Protein AF-A0A6M0BFV4-F1 (afdb_monomer_lite)

Foldseek 3Di:
DDDDDPPVPDDPVNCCVPVVDDDDPDPPVPVVVVDDHPDDDPVRVVVVVVVVVVVVVD

Sequence (58 aa):
MVQTIPAKEITLRQLRHRFNLERTDDEQFFREWQDDLPELTDFEKQLLGQVKEEYLYL

Radius of gyration: 17.39 Å; chains: 1; bounding box: 33×24×36 Å

Secondary structure (DSSP, 8-state):
------TTT--HHHHHHHH-------TTTTHHHHS-PPPPPHHHHHHHHHHHHHHH--

Structure (mmCIF, N/CA/C/O backbone):
data_AF-A0A6M0BFV4-F1
#
_entry.id   AF-A0A6M0BFV4-F1
#
loop_
_atom_site.group_PDB
_atom_site.id
_atom_site.type_symbol
_atom_site.label_atom_id
_atom_site.label_alt_id
_atom_site.label_comp_id
_atom_site.label_asym_id
_atom_site.label_entity_id
_atom_site.label_seq_id
_atom_site.pdbx_PDB_ins_code
_atom_site.Cartn_x
_atom_site.Cartn_y
_atom_site.Cartn_z
_atom_site.occupancy
_atom_site.B_iso_or_equiv
_atom_site.auth_seq_id
_atom_site.auth_comp_id
_atom_site.auth_asym_id
_atom_site.auth_atom_id
_atom_site.pdbx_PDB_model_num
ATOM 1 N N . MET A 1 1 ? 17.952 -19.008 1.871 1.00 56.66 1 MET A N 1
ATOM 2 C CA . MET A 1 1 ? 18.622 -17.697 2.012 1.00 56.66 1 MET A CA 1
ATOM 3 C C . MET A 1 1 ? 17.811 -16.685 1.219 1.00 56.66 1 MET A C 1
ATOM 5 O O . MET A 1 1 ? 17.647 -16.888 0.023 1.00 56.66 1 MET A O 1
ATOM 9 N N . VAL A 1 2 ? 17.223 -15.679 1.870 1.00 67.06 2 VAL A N 1
ATOM 10 C CA . VAL A 1 2 ? 16.474 -14.617 1.175 1.00 67.06 2 VAL A CA 1
ATOM 11 C C . VAL A 1 2 ? 17.492 -13.624 0.627 1.00 67.06 2 VAL A C 1
ATOM 13 O O . VAL A 1 2 ? 18.297 -13.094 1.385 1.00 67.06 2 VAL A O 1
ATOM 16 N N . GLN A 1 3 ? 17.496 -13.411 -0.687 1.00 69.81 3 GLN A N 1
ATOM 17 C CA . GLN A 1 3 ? 18.349 -12.401 -1.306 1.00 69.81 3 GLN A CA 1
ATOM 18 C C . GLN A 1 3 ? 17.607 -11.068 -1.298 1.00 69.81 3 GLN A C 1
ATOM 20 O O . GLN A 1 3 ? 16.610 -10.906 -2.000 1.00 69.81 3 GLN A O 1
ATOM 25 N N . THR A 1 4 ? 18.075 -10.130 -0.481 1.00 77.06 4 THR A N 1
ATOM 26 C CA . THR A 1 4 ? 17.554 -8.765 -0.443 1.00 77.06 4 THR A CA 1
ATOM 27 C C . THR A 1 4 ? 18.186 -7.957 -1.572 1.00 77.06 4 THR A C 1
ATOM 29 O O . THR A 1 4 ? 19.396 -7.995 -1.784 1.00 77.06 4 THR A O 1
ATOM 32 N N . ILE A 1 5 ? 17.358 -7.247 -2.339 1.00 76.69 5 ILE A N 1
ATOM 33 C CA . ILE A 1 5 ? 17.827 -6.365 -3.410 1.00 76.69 5 ILE A CA 1
ATOM 34 C C . ILE A 1 5 ? 17.616 -4.926 -2.932 1.00 76.69 5 ILE A C 1
ATOM 36 O O . ILE A 1 5 ? 16.490 -4.587 -2.560 1.00 76.69 5 ILE A O 1
ATOM 40 N N . PRO A 1 6 ? 18.652 -4.069 -2.926 1.00 79.56 6 PRO A N 1
ATOM 41 C CA . PRO A 1 6 ? 18.494 -2.669 -2.560 1.00 79.56 6 PRO A CA 1
ATOM 42 C C . PRO A 1 6 ? 17.489 -1.979 -3.490 1.00 79.56 6 PRO A C 1
ATOM 44 O O . PRO A 1 6 ? 17.651 -2.009 -4.711 1.00 79.56 6 PRO A O 1
ATOM 47 N N . ALA A 1 7 ? 16.489 -1.297 -2.925 1.00 77.81 7 ALA A N 1
ATOM 48 C CA . ALA A 1 7 ? 15.460 -0.591 -3.700 1.00 77.81 7 ALA A CA 1
ATOM 49 C C . ALA A 1 7 ? 16.039 0.463 -4.670 1.00 77.81 7 ALA A C 1
ATOM 51 O O . ALA A 1 7 ? 15.441 0.755 -5.698 1.00 77.81 7 ALA A O 1
ATOM 52 N N . LYS A 1 8 ? 17.234 0.994 -4.371 1.00 81.25 8 LYS A N 1
ATOM 53 C CA . LYS A 1 8 ? 17.980 1.937 -5.223 1.00 81.25 8 LYS A CA 1
ATOM 54 C C . LYS A 1 8 ? 18.595 1.307 -6.483 1.00 81.25 8 LYS A C 1
ATOM 56 O O . LYS A 1 8 ? 18.883 2.018 -7.437 1.00 81.25 8 LYS A O 1
ATOM 61 N N . GLU A 1 9 ? 18.858 0.002 -6.460 1.00 82.69 9 GLU A N 1
ATOM 62 C CA . GLU A 1 9 ? 19.553 -0.732 -7.530 1.00 82.69 9 GLU A CA 1
ATOM 63 C C . GLU A 1 9 ? 18.591 -1.577 -8.366 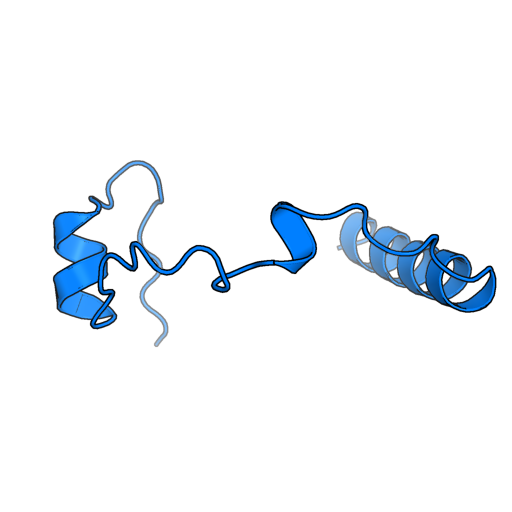1.00 82.69 9 GLU A C 1
ATOM 65 O O . GLU A 1 9 ? 18.905 -1.953 -9.498 1.00 82.69 9 GLU A O 1
ATOM 70 N N . ILE A 1 10 ? 17.410 -1.877 -7.820 1.00 84.12 10 ILE A N 1
ATOM 71 C CA . ILE A 1 10 ? 16.407 -2.667 -8.514 1.00 84.12 10 ILE A CA 1
ATOM 72 C C . ILE A 1 10 ? 15.649 -1.822 -9.536 1.00 84.12 10 ILE A C 1
ATOM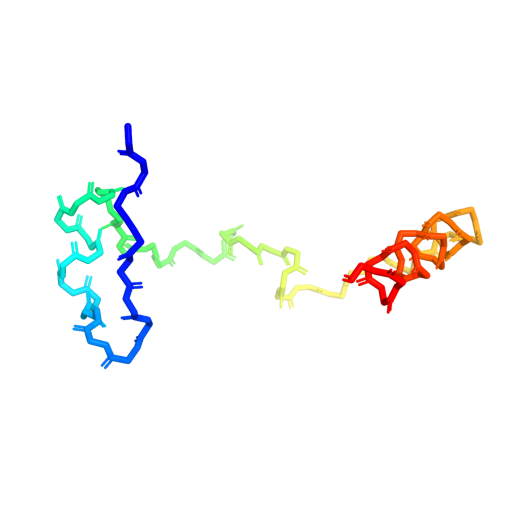 74 O O . ILE A 1 10 ? 15.185 -0.719 -9.261 1.00 84.12 10 ILE A O 1
ATOM 78 N N . THR A 1 11 ? 15.489 -2.363 -10.740 1.00 86.19 11 THR A N 1
ATOM 79 C CA . THR A 1 11 ? 14.680 -1.728 -11.788 1.00 86.19 11 THR A CA 1
ATOM 80 C C . THR A 1 11 ? 13.326 -2.414 -11.919 1.00 86.19 11 THR A C 1
ATOM 82 O O . THR A 1 11 ? 13.207 -3.623 -11.708 1.00 86.19 11 THR A O 1
ATOM 85 N N . LEU A 1 12 ? 12.307 -1.676 -12.373 1.00 81.19 12 LEU A N 1
ATOM 86 C CA . LEU A 1 12 ? 10.988 -2.245 -12.689 1.00 81.19 12 LEU A CA 1
ATOM 87 C C . LEU A 1 12 ? 11.090 -3.442 -13.647 1.00 81.19 12 LEU A C 1
ATOM 89 O O . LEU A 1 12 ? 10.383 -4.429 -13.484 1.00 81.19 12 LEU A O 1
ATOM 93 N N . ARG A 1 13 ? 12.021 -3.414 -14.610 1.00 84.25 13 ARG A N 1
ATOM 94 C CA . ARG A 1 13 ? 12.263 -4.539 -15.529 1.00 84.25 13 ARG A CA 1
ATOM 95 C C . ARG A 1 13 ? 12.742 -5.801 -14.802 1.00 84.25 13 ARG A C 1
ATOM 97 O O . ARG A 1 13 ? 12.284 -6.893 -15.127 1.00 84.25 13 ARG A O 1
ATOM 104 N N . GLN A 1 14 ? 13.644 -5.662 -13.830 1.00 84.25 14 GLN A N 1
ATOM 105 C CA . GLN A 1 14 ? 14.108 -6.789 -13.015 1.00 84.25 14 GLN A CA 1
ATOM 106 C C . GLN A 1 14 ? 12.995 -7.329 -12.118 1.00 84.25 14 GLN A C 1
ATOM 108 O O . GLN A 1 14 ? 12.866 -8.544 -11.990 1.00 84.25 14 GLN A O 1
ATOM 113 N N . LEU A 1 15 ? 12.173 -6.445 -11.547 1.00 83.62 15 LEU A N 1
ATOM 114 C CA . LEU A 1 15 ? 11.012 -6.830 -10.747 1.00 83.62 15 LEU A CA 1
ATOM 115 C C . LEU A 1 15 ? 10.001 -7.634 -11.570 1.00 83.62 15 LEU A C 1
ATOM 117 O O . LEU A 1 15 ? 9.616 -8.728 -11.166 1.00 83.62 15 LEU A O 1
ATOM 121 N N . ARG A 1 16 ? 9.656 -7.149 -12.769 1.00 85.94 16 ARG A N 1
ATOM 122 C CA . ARG A 1 16 ? 8.780 -7.864 -13.708 1.00 85.94 16 ARG A CA 1
ATOM 123 C C . ARG A 1 16 ? 9.309 -9.250 -14.057 1.00 85.94 16 ARG A C 1
ATOM 125 O O . ARG A 1 16 ? 8.544 -10.201 -14.049 1.00 85.94 16 ARG A O 1
ATOM 132 N N . HIS A 1 17 ? 10.608 -9.383 -14.320 1.00 85.31 17 HIS A N 1
ATOM 133 C CA . HIS A 1 17 ? 11.183 -10.674 -14.701 1.00 85.31 17 HIS A CA 1
ATOM 134 C C . HIS A 1 17 ? 11.310 -11.657 -13.527 1.00 85.31 17 HIS A C 1
ATOM 136 O O . HIS A 1 17 ? 11.103 -12.850 -13.710 1.00 85.31 17 HIS A O 1
ATOM 142 N N . ARG A 1 18 ? 11.656 -11.175 -12.325 1.00 84.62 18 ARG A N 1
ATOM 143 C CA . ARG A 1 18 ? 11.874 -12.039 -11.151 1.00 84.62 18 ARG A CA 1
ATOM 144 C C . ARG A 1 18 ? 10.591 -12.423 -10.423 1.00 84.62 18 ARG A C 1
ATOM 146 O O . ARG A 1 18 ? 10.506 -13.537 -9.924 1.00 84.62 18 ARG A O 1
ATOM 153 N N . PHE A 1 19 ? 9.634 -11.503 -10.337 1.00 83.25 19 PHE A N 1
ATOM 154 C CA . PHE A 1 19 ? 8.388 -11.681 -9.584 1.00 83.25 19 PHE A CA 1
ATOM 155 C C . PHE A 1 19 ? 7.170 -11.826 -10.494 1.00 83.25 19 PHE A C 1
ATOM 157 O O . PHE A 1 19 ? 6.044 -11.791 -10.014 1.00 83.25 19 PHE A O 1
ATOM 164 N N . ASN A 1 20 ? 7.400 -11.963 -11.803 1.00 82.38 20 ASN A N 1
ATOM 165 C CA . ASN A 1 20 ? 6.353 -12.073 -12.811 1.00 82.38 20 ASN A CA 1
ATOM 166 C C . ASN A 1 20 ? 5.329 -10.926 -12.721 1.00 82.38 20 ASN A C 1
ATOM 168 O O . ASN A 1 20 ? 4.134 -11.137 -12.896 1.00 82.38 20 ASN A O 1
ATOM 172 N N . LEU A 1 21 ? 5.803 -9.712 -12.397 1.00 82.81 21 LEU A N 1
ATOM 173 C CA . LEU A 1 21 ? 4.926 -8.550 -12.292 1.00 82.81 21 LEU A CA 1
ATOM 174 C C . LEU A 1 21 ? 4.429 -8.156 -13.676 1.00 82.81 21 LEU A C 1
ATOM 176 O O . LEU A 1 21 ? 5.206 -7.952 -14.620 1.00 82.81 21 LEU A O 1
ATOM 180 N N . GLU A 1 22 ? 3.127 -7.960 -13.754 1.00 80.00 22 GLU A N 1
ATOM 181 C CA . GLU A 1 22 ? 2.453 -7.459 -14.933 1.00 80.00 22 GLU A CA 1
ATOM 182 C C . GLU A 1 22 ? 1.952 -6.049 -14.660 1.00 80.00 22 GLU A C 1
ATOM 184 O O . GLU A 1 22 ? 1.602 -5.688 -13.535 1.00 80.00 22 GLU A O 1
ATOM 189 N N . ARG A 1 23 ? 1.986 -5.217 -15.700 1.00 77.69 23 ARG A N 1
ATOM 190 C CA . ARG A 1 23 ? 1.322 -3.924 -15.637 1.00 77.69 23 ARG A CA 1
ATOM 191 C C . ARG A 1 23 ? -0.163 -4.208 -15.799 1.00 77.69 23 ARG A C 1
ATOM 193 O O . ARG A 1 23 ? -0.557 -4.740 -16.831 1.00 77.69 23 ARG A O 1
ATOM 200 N N . THR A 1 24 ? -0.936 -3.860 -14.786 1.00 82.06 24 THR A N 1
ATOM 201 C CA . THR A 1 24 ? -2.390 -3.861 -14.863 1.00 82.06 24 THR A CA 1
ATOM 202 C C . THR A 1 24 ? -2.855 -2.442 -15.158 1.00 82.06 24 THR A C 1
ATOM 204 O O . THR A 1 24 ? -2.382 -1.494 -14.532 1.00 82.06 24 THR A O 1
ATOM 207 N N . ASP A 1 25 ? -3.726 -2.305 -16.151 1.00 78.88 25 ASP A N 1
ATOM 208 C CA . ASP A 1 25 ? -4.473 -1.072 -16.414 1.00 78.88 25 ASP A CA 1
ATOM 209 C C . ASP A 1 25 ? -5.937 -1.234 -15.938 1.00 78.88 25 ASP A C 1
ATOM 211 O O . ASP A 1 25 ? -6.805 -0.448 -16.302 1.00 78.88 25 ASP A O 1
ATOM 215 N N . ASP A 1 26 ? -6.220 -2.278 -15.145 1.00 83.12 26 ASP A N 1
ATOM 216 C CA . ASP A 1 26 ? -7.525 -2.507 -14.528 1.00 83.12 26 ASP A CA 1
ATOM 217 C C . ASP A 1 26 ? -7.765 -1.475 -13.422 1.00 83.12 26 ASP A C 1
ATOM 219 O O . ASP A 1 26 ? -7.090 -1.467 -12.392 1.00 83.12 26 ASP A O 1
ATOM 223 N N . GLU A 1 27 ? -8.750 -0.609 -13.636 1.00 74.75 27 GLU A N 1
ATOM 224 C CA . GLU A 1 27 ? -9.164 0.417 -12.679 1.00 74.75 27 GLU A CA 1
ATOM 225 C C . GLU A 1 27 ? -9.759 -0.191 -11.399 1.00 74.75 27 GLU A C 1
ATOM 227 O O . GLU A 1 27 ? -9.787 0.465 -10.363 1.00 74.75 27 GLU A O 1
ATOM 232 N N . GLN A 1 28 ? -10.188 -1.458 -11.417 1.00 77.69 28 GLN A N 1
ATOM 233 C CA . GLN A 1 28 ? -10.634 -2.164 -10.212 1.00 77.69 28 GLN A CA 1
ATOM 234 C C . GLN A 1 28 ? -9.465 -2.688 -9.368 1.00 77.69 28 GLN A C 1
ATOM 236 O O . GLN A 1 28 ? -9.658 -3.078 -8.211 1.00 77.69 28 GLN A O 1
ATOM 241 N N . PHE A 1 29 ? -8.246 -2.687 -9.913 1.00 73.00 29 PHE A N 1
ATOM 242 C CA . PHE A 1 29 ? -7.052 -3.095 -9.187 1.00 73.00 29 PHE A CA 1
ATOM 243 C C . PHE A 1 29 ? -6.684 -2.022 -8.151 1.00 73.00 29 PHE A C 1
ATOM 245 O O . PHE A 1 29 ? -6.538 -0.846 -8.474 1.00 73.00 29 PHE A O 1
ATOM 252 N N . PHE A 1 30 ? -6.551 -2.422 -6.882 1.00 73.94 30 PHE A N 1
ATOM 253 C CA . PHE A 1 30 ? -6.382 -1.505 -5.743 1.00 73.94 30 PHE A CA 1
ATOM 254 C C . PHE A 1 30 ? -7.465 -0.424 -5.649 1.00 73.94 30 PHE A C 1
ATOM 256 O O . PHE A 1 30 ? -7.173 0.744 -5.399 1.00 73.94 30 PHE A O 1
ATOM 263 N N . ARG A 1 31 ? -8.734 -0.813 -5.799 1.00 75.31 31 ARG A N 1
ATOM 264 C CA . ARG A 1 31 ? -9.871 0.086 -5.559 1.00 75.31 31 ARG A CA 1
ATOM 265 C C . ARG A 1 31 ? -9.826 0.740 -4.171 1.00 75.31 31 ARG A C 1
ATOM 267 O O . ARG A 1 31 ? -10.157 1.906 -4.033 1.00 75.31 31 ARG A O 1
ATOM 274 N N . GLU A 1 32 ? -9.294 0.022 -3.184 1.00 73.19 32 GLU A N 1
ATOM 275 C CA . GLU A 1 32 ? -8.982 0.510 -1.832 1.00 73.19 32 GLU A CA 1
ATOM 276 C C . GLU A 1 32 ? -8.042 1.731 -1.796 1.00 73.19 32 GLU A C 1
ATOM 278 O O . GLU A 1 32 ? -7.955 2.398 -0.776 1.00 73.19 32 GLU A O 1
ATOM 283 N N . TRP A 1 33 ? -7.285 2.015 -2.860 1.00 75.00 33 TRP A N 1
ATOM 284 C CA . TRP A 1 33 ? -6.399 3.187 -2.950 1.00 75.00 33 TRP A CA 1
ATOM 285 C C . TRP A 1 33 ? -6.986 4.306 -3.817 1.00 75.00 33 TRP A C 1
ATOM 287 O O . TRP A 1 33 ? -6.435 5.406 -3.846 1.00 75.00 33 TRP A O 1
ATOM 297 N N . GLN A 1 34 ? -8.052 4.009 -4.562 1.00 72.31 34 GLN A N 1
ATOM 298 C CA . GLN A 1 34 ? -8.720 4.940 -5.471 1.00 72.31 34 GLN A CA 1
ATOM 299 C C . GLN A 1 34 ? -9.998 5.517 -4.857 1.00 72.31 34 GLN A C 1
ATOM 301 O O . GLN A 1 34 ? -10.307 6.684 -5.085 1.00 72.31 34 GLN A O 1
ATOM 306 N N . ASP A 1 35 ? -10.710 4.708 -4.076 1.00 81.00 35 ASP A N 1
ATOM 307 C CA . ASP A 1 35 ? -11.905 5.106 -3.346 1.00 81.00 35 ASP A CA 1
ATOM 308 C C . ASP A 1 35 ? -11.555 5.520 -1.911 1.00 81.00 35 ASP A C 1
ATOM 310 O O . ASP A 1 35 ? -10.530 5.121 -1.352 1.00 81.00 35 ASP A O 1
ATOM 314 N N . ASP A 1 36 ? -12.445 6.301 -1.295 1.00 78.44 36 ASP A N 1
ATOM 315 C CA . ASP A 1 36 ? -12.358 6.600 0.129 1.00 78.44 36 ASP A CA 1
ATOM 316 C C . ASP A 1 36 ? -12.436 5.298 0.934 1.00 78.44 36 ASP A C 1
ATOM 318 O O . ASP A 1 36 ? -13.454 4.596 0.953 1.00 78.44 36 ASP A O 1
ATOM 322 N N . LEU A 1 37 ? -11.332 4.977 1.608 1.00 81.44 37 LEU A N 1
ATOM 323 C CA . LEU A 1 37 ? -11.290 3.889 2.569 1.00 81.44 37 LEU A CA 1
ATOM 324 C C . LEU A 1 37 ? -12.287 4.177 3.696 1.00 81.44 37 LEU A C 1
ATOM 326 O O . LEU A 1 37 ? -12.374 5.319 4.160 1.00 81.44 37 LEU A O 1
ATOM 330 N N . PRO A 1 38 ? -13.022 3.158 4.173 1.00 80.88 38 PRO A N 1
ATOM 331 C CA . PRO A 1 38 ? -13.882 3.333 5.330 1.00 80.88 38 PRO A CA 1
ATOM 332 C C . PRO A 1 38 ? -13.056 3.824 6.523 1.00 80.88 38 PRO A C 1
ATOM 334 O O . PRO A 1 38 ? -11.893 3.447 6.694 1.00 80.88 38 PRO A O 1
ATOM 337 N N . GLU A 1 39 ? -13.663 4.662 7.365 1.00 83.94 39 GLU A N 1
ATOM 338 C CA . GLU A 1 39 ? -13.015 5.051 8.610 1.00 83.94 39 GLU A CA 1
ATOM 339 C C . GLU A 1 39 ? -12.727 3.808 9.449 1.00 83.94 39 GLU A C 1
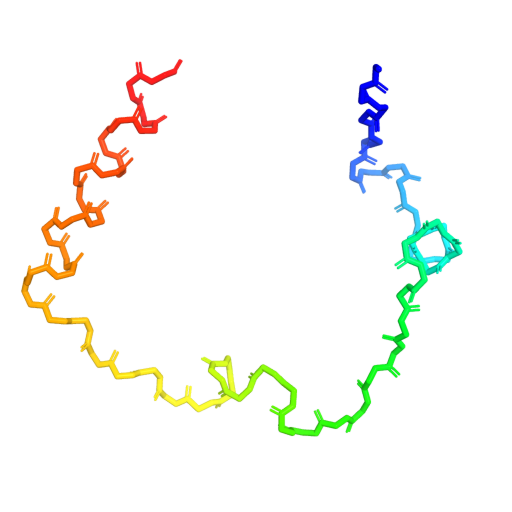ATOM 341 O O . GLU A 1 39 ? -13.604 2.975 9.685 1.00 83.94 39 GLU A O 1
ATOM 346 N N . LEU A 1 40 ? -11.487 3.717 9.925 1.00 84.94 40 LEU A N 1
ATOM 347 C CA . LEU A 1 40 ? -11.089 2.685 10.867 1.00 84.94 40 LEU A CA 1
ATOM 348 C C . LEU A 1 40 ? -11.977 2.768 12.108 1.00 84.94 40 LEU A C 1
ATOM 350 O O . LEU A 1 40 ? -12.140 3.841 12.708 1.00 84.94 40 LEU A O 1
ATOM 354 N N . THR A 1 41 ? -12.492 1.621 12.524 1.00 88.06 41 THR A N 1
ATOM 355 C CA . THR A 1 41 ? -13.203 1.488 13.794 1.00 88.06 41 THR A CA 1
ATOM 356 C C . THR A 1 41 ? -12.262 1.775 14.967 1.00 88.06 41 THR A C 1
ATOM 358 O O . THR A 1 41 ? -11.038 1.652 14.861 1.00 88.06 41 THR A O 1
ATOM 361 N N . ASP A 1 42 ? -12.818 2.138 16.125 1.00 88.25 42 ASP A N 1
ATOM 362 C CA . ASP A 1 42 ? -12.014 2.407 17.328 1.00 88.25 42 ASP A CA 1
ATOM 363 C C . ASP A 1 42 ? -11.154 1.199 17.732 1.00 88.25 42 ASP A C 1
ATOM 365 O O . ASP A 1 42 ? -10.016 1.353 18.178 1.00 88.25 42 ASP A O 1
ATOM 369 N N . PHE A 1 43 ? -11.666 -0.012 17.498 1.00 89.88 43 PHE A N 1
ATOM 370 C CA . PHE A 1 43 ? -10.935 -1.254 17.726 1.00 89.88 43 PHE A CA 1
ATOM 371 C C . PHE A 1 43 ? -9.723 -1.398 16.793 1.00 89.88 43 PHE A C 1
ATOM 373 O O . PHE A 1 43 ? -8.620 -1.699 17.251 1.00 89.88 43 PHE A O 1
ATOM 380 N N . GLU A 1 44 ? -9.895 -1.140 15.494 1.00 89.62 44 GLU A N 1
ATOM 381 C CA . GLU A 1 44 ? -8.799 -1.201 14.517 1.00 89.62 44 GLU A CA 1
ATOM 382 C C . GLU A 1 44 ? -7.728 -0.144 14.803 1.00 89.62 44 GLU A C 1
ATOM 384 O O . GLU A 1 44 ? -6.534 -0.436 14.717 1.00 89.62 44 GLU A O 1
ATOM 389 N N . LYS A 1 45 ? -8.130 1.062 15.224 1.00 89.38 45 LYS A N 1
ATOM 390 C CA . LYS A 1 45 ? -7.196 2.115 15.656 1.00 89.38 45 LYS A CA 1
ATOM 391 C C . LYS A 1 45 ? -6.365 1.677 16.863 1.00 89.38 45 LYS A C 1
ATOM 393 O O . LYS A 1 45 ? -5.158 1.918 16.884 1.00 89.38 45 LYS A O 1
ATOM 398 N N . GLN A 1 46 ? -6.982 1.016 17.845 1.00 89.06 46 GLN A N 1
ATOM 399 C CA . GLN A 1 46 ? -6.273 0.496 19.016 1.00 89.06 46 GLN A CA 1
ATOM 400 C C . GLN A 1 46 ? -5.270 -0.600 18.630 1.00 89.06 46 GLN A C 1
ATOM 402 O O . GLN A 1 46 ? -4.125 -0.566 19.085 1.00 89.06 46 GLN A O 1
ATOM 407 N N . LEU A 1 47 ? -5.669 -1.533 17.760 1.00 90.19 47 LEU A N 1
ATOM 408 C CA . LEU A 1 47 ? -4.789 -2.596 17.270 1.00 90.19 47 LEU A CA 1
ATOM 409 C C . LEU A 1 47 ? -3.592 -2.024 16.493 1.00 90.19 47 LEU A C 1
ATOM 411 O O . LEU A 1 47 ? -2.451 -2.413 16.734 1.00 90.19 47 LEU A O 1
ATOM 415 N N . LEU A 1 48 ? -3.831 -1.057 15.600 1.00 89.25 48 LEU A N 1
A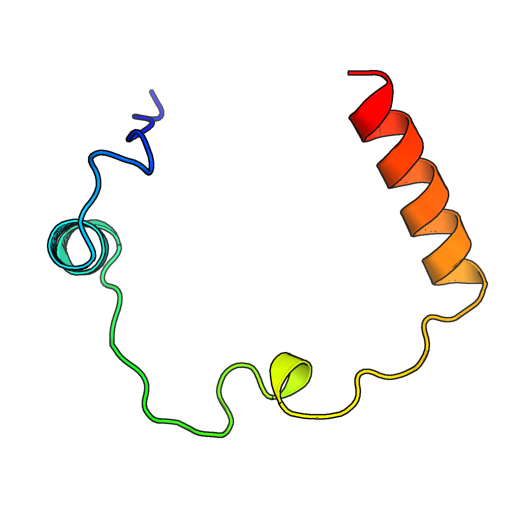TOM 416 C CA . LEU A 1 48 ? -2.763 -0.374 14.862 1.00 89.25 48 LEU A CA 1
ATOM 417 C C . LEU A 1 48 ? -1.829 0.412 15.788 1.00 89.25 48 LEU A C 1
ATOM 419 O O . LEU A 1 48 ? -0.627 0.464 15.532 1.00 89.25 48 LEU A O 1
ATOM 423 N N . GLY A 1 49 ? -2.357 0.991 16.870 1.00 88.50 49 GLY A N 1
ATOM 424 C CA . GLY A 1 49 ? -1.560 1.627 17.917 1.00 88.50 49 GLY A CA 1
ATOM 425 C C . GLY A 1 49 ? -0.563 0.655 18.550 1.00 88.50 49 GLY A C 1
ATOM 426 O O . GLY A 1 49 ? 0.626 0.955 18.593 1.00 88.50 49 GLY A O 1
ATOM 427 N N . GLN A 1 50 ? -1.027 -0.535 18.939 1.00 88.25 50 GLN A N 1
ATOM 428 C CA . GLN A 1 50 ? -0.174 -1.581 19.516 1.00 88.25 50 GLN A CA 1
ATOM 429 C C . GLN A 1 50 ? 0.900 -2.052 18.531 1.00 88.25 50 GLN A C 1
ATOM 431 O O . GLN A 1 50 ? 2.075 -2.112 18.876 1.00 88.25 50 GLN A O 1
ATOM 436 N N . VAL A 1 51 ? 0.522 -2.327 17.278 1.00 86.31 51 VAL A N 1
ATOM 437 C CA . VAL A 1 51 ? 1.480 -2.741 16.236 1.00 86.31 51 VAL A CA 1
ATOM 438 C C . VAL A 1 51 ? 2.521 -1.650 15.973 1.00 86.31 51 VAL A C 1
ATOM 440 O O . VAL A 1 51 ? 3.696 -1.951 15.765 1.00 86.31 51 VAL A O 1
ATOM 443 N N . LYS A 1 52 ? 2.112 -0.376 15.992 1.00 85.25 52 LYS A N 1
ATOM 444 C CA . LYS A 1 52 ? 3.021 0.762 15.822 1.00 85.25 52 LYS A CA 1
ATOM 445 C C . LYS A 1 52 ? 4.010 0.876 16.979 1.00 85.25 52 LYS A C 1
ATOM 447 O O . LYS A 1 52 ? 5.177 1.154 16.721 1.00 85.25 52 LYS A O 1
ATOM 452 N N . GLU A 1 53 ? 3.560 0.691 18.218 1.00 87.69 53 GLU A N 1
ATOM 453 C CA . GLU A 1 53 ? 4.454 0.659 19.378 1.00 87.69 53 GLU A CA 1
ATOM 454 C C . GLU A 1 53 ? 5.463 -0.485 19.235 1.00 87.69 53 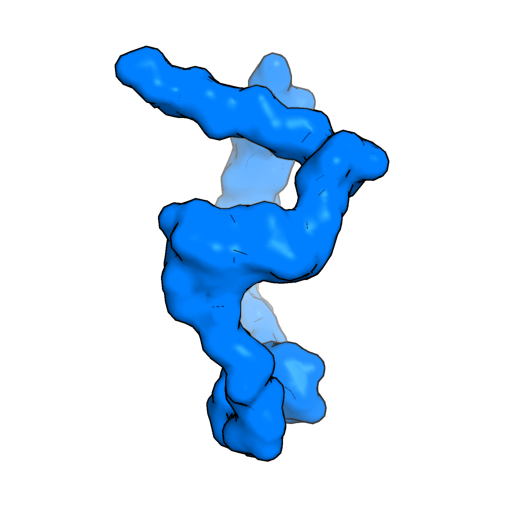GLU A C 1
ATOM 456 O O . GLU A 1 53 ? 6.662 -0.222 19.227 1.00 87.69 53 GLU A O 1
ATOM 461 N N . GLU A 1 54 ? 5.008 -1.712 18.982 1.00 82.12 54 GLU A N 1
ATOM 462 C CA . GLU A 1 54 ? 5.890 -2.876 18.798 1.00 82.12 54 GLU A CA 1
ATOM 463 C C . GLU A 1 54 ? 6.922 -2.675 17.675 1.00 82.12 54 GLU A C 1
ATOM 465 O O . GLU A 1 54 ? 8.087 -3.033 17.828 1.00 82.12 54 GLU A O 1
ATOM 470 N N . TYR A 1 55 ? 6.530 -2.055 16.557 1.00 79.50 55 TYR A N 1
ATOM 471 C CA . TYR A 1 55 ? 7.454 -1.737 15.465 1.00 79.50 55 TYR A CA 1
ATOM 472 C C . TYR A 1 55 ? 8.506 -0.684 15.852 1.00 79.50 55 TYR A C 1
ATOM 474 O O . TYR A 1 55 ? 9.635 -0.756 15.379 1.00 79.50 55 TYR A O 1
ATOM 482 N N . LEU A 1 56 ? 8.145 0.310 16.672 1.00 79.38 56 LEU A N 1
ATOM 483 C CA . LEU A 1 56 ? 9.054 1.385 17.100 1.00 79.38 56 LEU A CA 1
ATOM 484 C C . LEU A 1 56 ? 9.974 0.978 18.257 1.00 79.38 56 LEU A C 1
ATOM 486 O O . LEU A 1 56 ? 10.993 1.633 18.475 1.00 79.38 56 LEU A O 1
ATOM 490 N N . TYR A 1 57 ? 9.602 -0.058 19.009 1.00 75.94 57 TYR A N 1
ATOM 491 C CA . TYR A 1 57 ? 10.412 -0.628 20.086 1.00 75.94 57 TYR A CA 1
ATOM 492 C C . TYR A 1 57 ? 11.385 -1.732 19.610 1.00 75.94 57 TYR A C 1
ATOM 494 O O . TYR A 1 57 ? 12.183 -2.206 20.423 1.00 75.94 57 TYR A O 1
ATOM 502 N N . LEU A 1 58 ? 11.354 -2.106 18.321 1.00 56.50 58 LEU A N 1
ATOM 503 C CA . LEU A 1 58 ? 12.330 -2.976 17.636 1.00 56.50 58 LEU A CA 1
ATOM 504 C C . LEU A 1 58 ? 13.523 -2.187 17.074 1.00 56.50 58 LEU A C 1
ATOM 506 O O . LEU A 1 58 ? 14.649 -2.735 17.1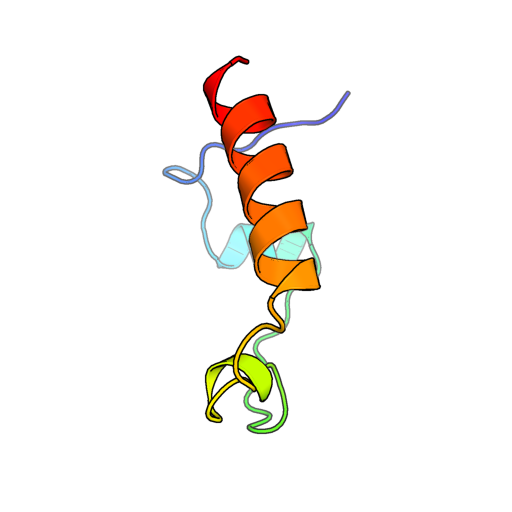36 1.00 56.50 58 LEU A O 1
#

pLDDT: mean 80.81, std 7.06, range [56.5, 90.19]